Protein AF-A0A365R0V7-F1 (afdb_monomer_lite)

Radius of gyration: 13.25 Å; chains: 1; bounding box: 31×37×36 Å

Sequence (94 aa):
MSTSQFDYLVSRIGDQFHPSDMWIKDEVYLPMEEGVSFISAESLNSNGLSIFLETVMRARAASQAEESFPLYENVWNQLVEKLRQDARLGVSGD

Structure (mmCIF, N/CA/C/O backbone):
data_AF-A0A365R0V7-F1
#
_entry.id   AF-A0A365R0V7-F1
#
loop_
_atom_site.group_PDB
_atom_site.id
_atom_site.type_symbol
_atom_site.label_atom_id
_atom_site.label_alt_id
_atom_site.label_comp_id
_atom_site.label_asym_id
_atom_site.label_entity_id
_atom_site.label_seq_id
_atom_site.pdbx_PDB_ins_code
_atom_site.Cartn_x
_atom_site.Cartn_y
_atom_site.Cartn_z
_atom_site.occupancy
_atom_site.B_iso_or_equiv
_atom_site.auth_seq_id
_atom_site.auth_comp_id
_atom_site.auth_asym_id
_atom_site.auth_atom_id
_atom_site.pdbx_PDB_model_num
ATOM 1 N N . MET A 1 1 ? -11.039 6.587 -4.510 1.00 80.25 1 MET A N 1
ATOM 2 C CA . MET A 1 1 ? -10.418 6.455 -3.178 1.00 80.25 1 MET A CA 1
ATOM 3 C C . MET A 1 1 ? -10.515 7.807 -2.492 1.00 80.25 1 MET A C 1
ATOM 5 O O . MET A 1 1 ? -10.240 8.800 -3.156 1.00 80.25 1 MET A O 1
ATOM 9 N N . SER A 1 2 ? -10.979 7.870 -1.245 1.00 90.38 2 SER A N 1
ATOM 10 C CA . SER A 1 2 ? -10.949 9.105 -0.441 1.00 90.38 2 SER A CA 1
ATOM 11 C C . SER A 1 2 ? -9.557 9.341 0.156 1.00 90.38 2 SER A C 1
ATOM 13 O O . SER A 1 2 ? -8.761 8.408 0.234 1.00 90.38 2 SER A O 1
ATOM 15 N N . THR A 1 3 ? -9.283 10.554 0.648 1.00 90.50 3 THR A N 1
ATOM 16 C CA . THR A 1 3 ? -8.043 10.871 1.383 1.00 90.50 3 THR A CA 1
ATOM 17 C C . THR A 1 3 ? -7.841 9.943 2.582 1.00 90.50 3 THR A C 1
ATOM 19 O O . THR A 1 3 ? -6.783 9.354 2.724 1.00 90.50 3 THR A O 1
ATOM 22 N N . SER A 1 4 ? -8.892 9.686 3.370 1.00 92.25 4 SER A N 1
ATOM 23 C CA . SER A 1 4 ? -8.817 8.763 4.513 1.00 92.25 4 SER A CA 1
ATOM 24 C C . SER A 1 4 ? -8.479 7.322 4.120 1.00 92.25 4 SER A C 1
ATOM 26 O O . SER A 1 4 ? -7.746 6.650 4.834 1.00 92.25 4 SER A O 1
ATOM 28 N N . GLN A 1 5 ? -8.998 6.839 2.987 1.00 94.00 5 GLN A N 1
ATOM 29 C CA . GLN A 1 5 ? -8.651 5.517 2.460 1.00 94.00 5 GLN A CA 1
ATOM 30 C C . GLN A 1 5 ? -7.205 5.476 1.966 1.00 94.00 5 GLN A C 1
ATOM 32 O O . GLN A 1 5 ? -6.531 4.474 2.181 1.00 94.00 5 GLN A O 1
ATOM 37 N N . PHE A 1 6 ? -6.740 6.547 1.318 1.00 94.25 6 PHE A N 1
ATOM 38 C CA . PHE A 1 6 ? -5.355 6.667 0.877 1.00 94.25 6 PHE A CA 1
ATOM 39 C C . PHE A 1 6 ? -4.403 6.629 2.072 1.00 94.25 6 PHE A C 1
ATOM 41 O O . PHE A 1 6 ? -3.593 5.710 2.147 1.00 94.25 6 PHE A O 1
ATOM 48 N N . ASP A 1 7 ? -4.573 7.542 3.032 1.00 94.56 7 ASP A N 1
ATOM 49 C CA . ASP A 1 7 ? -3.724 7.661 4.224 1.00 94.56 7 ASP A CA 1
ATOM 50 C C . ASP A 1 7 ? -3.682 6.350 5.019 1.00 94.56 7 ASP A C 1
ATOM 52 O O . ASP A 1 7 ? -2.619 5.895 5.446 1.00 94.56 7 ASP A O 1
ATOM 56 N N . TYR A 1 8 ? -4.842 5.699 5.161 1.00 96.19 8 TYR A N 1
ATOM 57 C CA . TYR A 1 8 ? -4.948 4.394 5.799 1.00 96.19 8 TYR A CA 1
ATOM 58 C C . TYR A 1 8 ? -4.112 3.334 5.070 1.00 96.19 8 TYR A C 1
ATOM 60 O O . TYR A 1 8 ? -3.274 2.677 5.686 1.00 96.19 8 TYR A O 1
ATOM 68 N N . LEU A 1 9 ? -4.297 3.177 3.756 1.00 96.62 9 LEU A N 1
ATOM 69 C CA . LEU A 1 9 ? -3.591 2.155 2.983 1.00 96.62 9 LEU A CA 1
ATOM 70 C C . LEU A 1 9 ? -2.082 2.404 2.943 1.00 96.62 9 LEU A C 1
ATOM 72 O O . LEU A 1 9 ? -1.316 1.479 3.205 1.00 96.62 9 LEU A O 1
ATOM 76 N N . VAL A 1 10 ? -1.639 3.630 2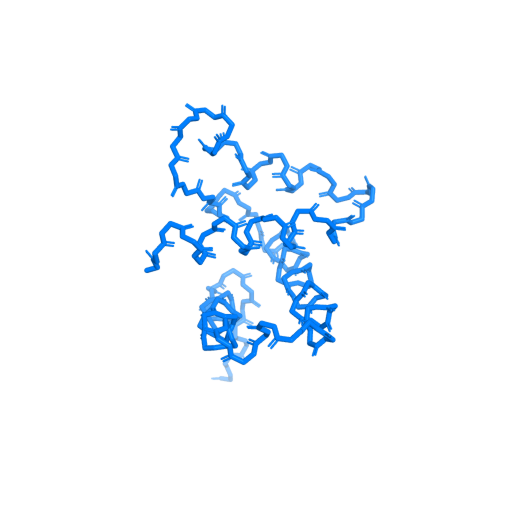.647 1.00 95.88 10 VAL A N 1
ATOM 77 C CA . VAL A 1 10 ? -0.203 3.928 2.523 1.00 95.88 10 VAL A CA 1
ATOM 78 C C . VAL A 1 10 ? 0.531 3.741 3.844 1.00 95.88 10 VAL A C 1
ATOM 80 O O . VAL A 1 10 ? 1.653 3.235 3.837 1.00 95.88 10 VAL A O 1
ATOM 83 N N . SER A 1 11 ? -0.106 4.066 4.973 1.00 96.50 11 SER A N 1
ATOM 84 C CA . SER A 1 11 ? 0.460 3.797 6.294 1.00 96.50 11 SER A CA 1
ATOM 85 C C . SER A 1 11 ? 0.598 2.292 6.529 1.00 96.50 11 SER A C 1
ATOM 87 O O . SER A 1 11 ? 1.698 1.822 6.810 1.00 96.50 11 SER A O 1
ATOM 89 N N . ARG A 1 12 ? -0.476 1.514 6.340 1.00 98.00 12 ARG A N 1
ATOM 90 C CA . ARG A 1 12 ? -0.456 0.065 6.605 1.00 98.00 12 ARG A CA 1
ATOM 91 C C . ARG A 1 12 ? 0.488 -0.705 5.690 1.00 98.00 12 ARG A C 1
ATOM 93 O O . ARG A 1 12 ? 1.171 -1.611 6.155 1.00 98.00 12 ARG A O 1
ATOM 100 N N . ILE A 1 13 ? 0.545 -0.353 4.408 1.00 97.94 13 ILE A N 1
ATOM 101 C CA . ILE A 1 13 ? 1.469 -0.971 3.446 1.00 97.94 13 ILE A CA 1
ATOM 102 C C . ILE A 1 13 ? 2.916 -0.606 3.801 1.00 97.94 13 ILE A C 1
ATOM 104 O O . ILE A 1 13 ? 3.792 -1.470 3.792 1.00 97.94 13 ILE A O 1
ATOM 108 N N . GLY A 1 14 ? 3.158 0.651 4.181 1.00 96.75 14 GLY A N 1
ATOM 109 C CA . GLY A 1 14 ? 4.486 1.170 4.495 1.00 96.75 14 GLY A CA 1
ATOM 110 C C . GLY A 1 14 ? 5.156 0.493 5.693 1.00 96.75 14 GLY A C 1
ATOM 111 O O . GLY A 1 14 ? 6.388 0.455 5.735 1.00 96.75 14 GLY A O 1
ATOM 112 N N . ASP A 1 15 ? 4.371 -0.058 6.620 1.00 97.12 15 ASP A N 1
ATOM 113 C CA . ASP A 1 15 ? 4.841 -0.756 7.825 1.00 97.12 15 ASP A CA 1
ATOM 114 C C . ASP A 1 15 ? 5.230 -2.226 7.576 1.00 97.12 15 ASP A C 1
ATOM 116 O O . ASP A 1 15 ? 5.729 -2.896 8.479 1.00 97.12 15 ASP A O 1
ATOM 120 N N . GLN A 1 16 ? 4.979 -2.758 6.375 1.00 98.06 16 GLN A N 1
ATOM 121 C CA . GLN A 1 16 ? 5.054 -4.202 6.092 1.00 98.06 16 GLN A CA 1
ATOM 122 C C . GLN A 1 16 ? 6.156 -4.588 5.101 1.00 98.06 16 GLN A C 1
ATOM 124 O O . GLN A 1 16 ? 6.271 -5.760 4.719 1.00 98.06 16 GLN A O 1
ATOM 129 N N . PHE A 1 17 ? 6.966 -3.617 4.678 1.00 97.00 17 PHE A N 1
ATOM 130 C CA . PHE A 1 17 ? 8.151 -3.873 3.867 1.00 97.00 17 PHE A CA 1
ATOM 131 C C . PHE A 1 17 ? 9.228 -4.569 4.697 1.00 97.00 17 PHE A C 1
ATOM 133 O O . PHE A 1 17 ? 9.505 -4.192 5.837 1.00 97.00 17 PHE A O 1
ATOM 140 N N . HIS A 1 18 ? 9.875 -5.576 4.109 1.00 95.50 18 HIS A N 1
ATOM 141 C CA . HIS A 1 18 ? 11.082 -6.131 4.702 1.00 95.50 18 HIS A CA 1
ATOM 142 C C . HIS A 1 18 ? 12.241 -5.134 4.576 1.00 95.50 18 HIS A C 1
ATOM 144 O O . HIS A 1 18 ? 12.301 -4.389 3.597 1.00 95.50 18 HIS A O 1
ATOM 150 N N . PRO A 1 19 ? 13.219 -5.157 5.501 1.00 95.81 19 PRO A N 1
ATOM 151 C CA . PRO A 1 19 ? 14.391 -4.286 5.412 1.00 95.81 19 PRO A CA 1
ATOM 152 C C . PRO A 1 19 ? 15.168 -4.407 4.090 1.00 95.81 19 PRO A C 1
ATOM 154 O O . PRO A 1 19 ? 15.760 -3.431 3.644 1.00 95.81 19 PRO A O 1
ATOM 157 N N . SER A 1 20 ? 15.156 -5.582 3.448 1.00 95.88 20 SER A N 1
ATOM 158 C CA . SER A 1 20 ? 15.782 -5.815 2.136 1.00 95.88 20 SER A CA 1
ATOM 159 C C . SER A 1 20 ? 15.041 -5.163 0.966 1.00 95.88 20 SER A C 1
ATOM 161 O O . SER A 1 20 ? 15.637 -4.948 -0.087 1.00 95.88 20 SER A O 1
ATOM 163 N N . ASP A 1 21 ? 13.762 -4.841 1.152 1.00 95.94 21 ASP A N 1
ATOM 164 C CA . ASP A 1 21 ? 12.840 -4.433 0.089 1.00 95.94 21 ASP A CA 1
ATOM 165 C C . ASP A 1 21 ? 12.501 -2.938 0.183 1.00 95.94 21 ASP A C 1
ATOM 167 O O . ASP A 1 21 ? 11.623 -2.445 -0.521 1.00 95.94 21 ASP A O 1
ATOM 171 N N . MET A 1 22 ? 13.205 -2.197 1.048 1.00 97.06 22 MET A N 1
ATOM 172 C CA . MET A 1 22 ? 12.985 -0.764 1.271 1.00 97.06 22 MET A CA 1
ATOM 173 C C . MET A 1 22 ? 13.149 0.067 -0.002 1.00 97.06 22 MET A C 1
ATOM 175 O O . MET A 1 22 ? 12.415 1.027 -0.185 1.00 97.06 22 MET A O 1
ATOM 179 N N . TRP A 1 23 ? 14.011 -0.358 -0.930 1.00 95.69 23 TRP A N 1
ATOM 180 C CA . TRP A 1 23 ? 14.160 0.301 -2.230 1.00 95.69 23 TRP A CA 1
ATOM 181 C C . TRP A 1 23 ? 12.846 0.339 -3.032 1.00 95.69 23 TRP A C 1
ATOM 183 O O . TRP A 1 23 ? 12.601 1.298 -3.755 1.00 95.69 23 TRP A O 1
ATOM 193 N N . ILE A 1 24 ? 11.973 -0.664 -2.870 1.00 97.56 24 ILE A N 1
ATOM 194 C CA . ILE A 1 24 ? 10.649 -0.702 -3.510 1.00 97.56 24 ILE A CA 1
ATOM 195 C C . ILE A 1 24 ? 9.725 0.317 -2.853 1.00 97.56 24 ILE A C 1
ATOM 197 O O . ILE A 1 24 ? 8.959 0.982 -3.543 1.00 97.56 24 ILE A O 1
ATOM 201 N N . LYS A 1 25 ? 9.780 0.436 -1.521 1.00 97.69 25 LYS A N 1
ATOM 202 C CA . LYS A 1 25 ? 9.004 1.439 -0.792 1.00 97.69 25 LYS A CA 1
ATOM 203 C C . LYS A 1 25 ? 9.396 2.837 -1.249 1.00 97.69 25 LYS A C 1
ATOM 205 O O . LYS A 1 25 ? 8.506 3.587 -1.629 1.00 97.69 25 LYS A O 1
ATOM 210 N N . ASP A 1 26 ? 10.689 3.142 -1.258 1.00 96.62 26 ASP A N 1
ATOM 211 C CA . ASP A 1 26 ? 11.210 4.451 -1.656 1.00 96.62 26 ASP A CA 1
ATOM 212 C C . ASP A 1 26 ? 10.766 4.796 -3.088 1.00 96.62 26 ASP A C 1
ATOM 214 O O . ASP A 1 26 ? 10.245 5.878 -3.340 1.00 96.62 26 ASP A O 1
ATOM 218 N N . GLU A 1 27 ? 10.865 3.843 -4.019 1.00 97.25 27 GLU A N 1
ATOM 219 C CA . GLU A 1 27 ? 10.435 4.040 -5.407 1.00 97.25 27 GLU A CA 1
ATOM 220 C C . GLU A 1 27 ? 8.915 4.243 -5.536 1.00 97.25 27 GLU A C 1
ATOM 222 O O . GLU A 1 27 ? 8.461 5.151 -6.232 1.00 97.25 27 GLU A O 1
ATOM 227 N N . VAL A 1 28 ? 8.111 3.436 -4.836 1.00 97.38 28 VAL A N 1
ATOM 228 C CA . VAL A 1 28 ? 6.644 3.508 -4.911 1.00 97.38 28 VAL A CA 1
ATOM 229 C C . VAL A 1 28 ? 6.087 4.759 -4.230 1.00 97.38 28 VAL A C 1
ATOM 231 O O . VAL A 1 28 ? 5.088 5.323 -4.690 1.00 97.38 28 VAL A O 1
ATOM 234 N N . TYR A 1 29 ? 6.710 5.183 -3.130 1.00 97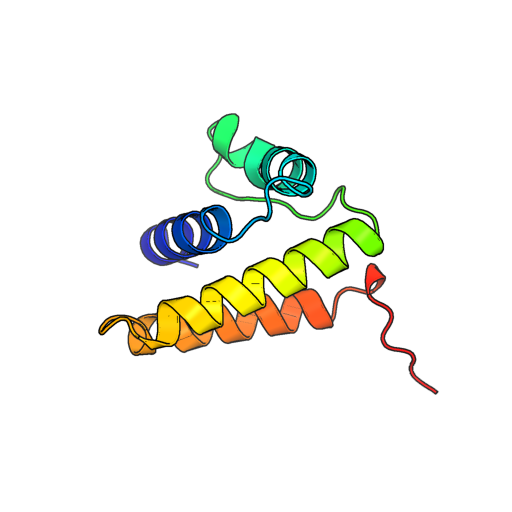.44 29 TYR A N 1
ATOM 235 C CA . TYR A 1 29 ? 6.263 6.298 -2.295 1.00 97.44 29 TYR A CA 1
ATOM 236 C C . TYR A 1 29 ? 6.852 7.640 -2.735 1.00 97.44 29 TYR A C 1
ATOM 238 O O . TYR A 1 29 ? 6.344 8.666 -2.284 1.00 97.44 29 TYR A O 1
ATOM 246 N N . LEU A 1 30 ? 7.826 7.653 -3.654 1.00 96.00 30 LEU A N 1
ATOM 247 C CA . LEU A 1 30 ? 8.466 8.867 -4.165 1.00 96.00 30 LEU A CA 1
ATOM 248 C C . LEU A 1 30 ? 7.471 9.989 -4.522 1.00 96.00 30 LEU A C 1
ATOM 250 O O . LEU A 1 30 ? 7.676 11.106 -4.053 1.00 96.00 30 LEU A O 1
ATOM 254 N N . PRO A 1 31 ? 6.354 9.748 -5.244 1.00 95.25 31 PRO A N 1
ATOM 255 C CA . PRO A 1 31 ? 5.409 10.828 -5.532 1.00 95.25 31 PRO A CA 1
ATOM 256 C C . PRO A 1 31 ? 4.818 11.450 -4.251 1.00 95.25 31 PRO A C 1
ATOM 258 O O . PRO A 1 31 ? 4.688 12.668 -4.131 1.00 95.25 31 PRO A O 1
ATOM 261 N N . MET A 1 32 ? 4.508 10.629 -3.247 1.00 93.50 32 MET A N 1
ATOM 262 C CA . MET A 1 32 ? 4.002 11.109 -1.961 1.00 93.50 32 MET A CA 1
ATOM 263 C C . MET A 1 32 ? 5.036 11.954 -1.214 1.00 93.50 32 MET A C 1
ATOM 265 O O . MET A 1 32 ? 4.680 12.973 -0.620 1.00 93.50 32 MET A O 1
ATOM 269 N N . GLU A 1 33 ? 6.308 11.570 -1.280 1.00 91.12 33 GLU A N 1
ATOM 270 C CA . GLU A 1 33 ? 7.423 12.328 -0.702 1.00 91.12 33 GLU A CA 1
ATOM 271 C C . GLU A 1 33 ? 7.670 13.657 -1.436 1.00 91.12 33 GLU A C 1
ATOM 273 O O . GLU A 1 33 ? 8.034 14.652 -0.810 1.00 91.12 33 GLU A O 1
ATOM 278 N N . GLU A 1 34 ? 7.376 13.711 -2.737 1.00 93.19 34 GLU A N 1
ATOM 279 C CA . GLU A 1 34 ? 7.388 14.930 -3.557 1.00 93.19 34 GLU A CA 1
ATOM 280 C C . GLU A 1 34 ? 6.129 15.807 -3.377 1.00 93.19 34 GLU A C 1
ATOM 282 O O . GLU A 1 34 ? 6.017 16.882 -3.972 1.00 93.19 34 GLU A O 1
ATOM 287 N N . GLY A 1 35 ? 5.190 15.393 -2.518 1.00 90.31 35 GLY A N 1
ATOM 288 C CA . GLY A 1 35 ? 4.040 16.195 -2.100 1.00 90.31 35 GLY A CA 1
ATOM 289 C C . GLY A 1 35 ? 2.754 15.972 -2.899 1.00 90.31 35 GLY A C 1
ATOM 290 O O . GLY A 1 35 ? 1.826 16.777 -2.775 1.00 90.31 35 GLY A O 1
ATOM 291 N N . VAL A 1 36 ? 2.654 14.902 -3.697 1.00 91.44 36 VAL A N 1
ATOM 292 C CA . VAL A 1 36 ? 1.407 14.529 -4.392 1.00 91.44 36 VAL A CA 1
ATOM 293 C C . VAL A 1 36 ? 0.669 13.387 -3.681 1.00 91.44 36 VAL A C 1
ATOM 295 O O . VAL A 1 36 ? 1.266 12.459 -3.160 1.00 91.44 36 VAL A O 1
ATOM 298 N N . SER A 1 37 ? -0.666 13.419 -3.647 1.00 90.19 37 SER A N 1
ATOM 299 C CA . SER A 1 37 ? -1.475 12.441 -2.890 1.00 90.19 37 SER A CA 1
ATOM 300 C C . SER A 1 37 ? -1.732 11.129 -3.649 1.00 90.19 37 SER A C 1
ATOM 302 O O . SER A 1 37 ? -2.882 10.708 -3.806 1.00 90.19 37 SER A O 1
ATOM 304 N N . PHE A 1 38 ? -0.673 10.495 -4.155 1.00 91.94 38 PHE A N 1
ATOM 305 C CA . PHE A 1 38 ? -0.708 9.132 -4.689 1.00 91.94 38 PHE A CA 1
ATOM 306 C C . PHE A 1 38 ? 0.645 8.428 -4.504 1.00 91.94 38 PHE A C 1
ATOM 308 O O . PHE A 1 38 ? 1.666 9.072 -4.296 1.00 91.94 38 PHE A O 1
ATOM 315 N N . ILE A 1 39 ? 0.640 7.098 -4.604 1.00 94.44 39 ILE A N 1
ATOM 316 C CA . ILE A 1 39 ? 1.841 6.261 -4.742 1.00 94.44 39 ILE A CA 1
ATOM 317 C C . ILE A 1 39 ? 1.776 5.550 -6.097 1.00 94.44 39 ILE A C 1
ATOM 319 O O . ILE A 1 39 ? 0.674 5.343 -6.618 1.00 94.44 39 ILE A O 1
ATOM 323 N N . SER A 1 40 ? 2.915 5.185 -6.683 1.00 95.88 40 SER A N 1
ATOM 324 C CA . SER A 1 40 ? 2.948 4.584 -8.022 1.00 95.88 40 SER A CA 1
ATOM 325 C C . SER A 1 40 ? 3.847 3.361 -8.085 1.00 95.88 40 SER A C 1
ATOM 327 O O . SER A 1 40 ? 5.024 3.431 -7.777 1.00 95.88 40 SER A O 1
ATOM 329 N N . ALA A 1 41 ? 3.302 2.242 -8.558 1.00 96.19 41 ALA A N 1
ATOM 330 C CA . ALA A 1 41 ? 4.069 1.034 -8.855 1.00 96.19 41 ALA A CA 1
ATOM 331 C C . ALA A 1 41 ? 4.439 0.931 -10.347 1.00 96.19 41 ALA A C 1
ATOM 333 O O . ALA A 1 41 ? 4.743 -0.159 -10.827 1.00 96.19 41 ALA A O 1
ATOM 334 N N . GLU A 1 42 ? 4.342 2.018 -11.120 1.00 95.25 42 GLU A N 1
ATOM 335 C CA . GLU A 1 42 ? 4.517 2.007 -12.582 1.00 95.25 42 GLU A CA 1
ATOM 336 C C . GLU A 1 42 ? 5.955 1.690 -13.017 1.00 95.25 42 GLU A C 1
ATOM 338 O O . GLU A 1 42 ? 6.153 0.939 -13.968 1.00 95.25 42 GL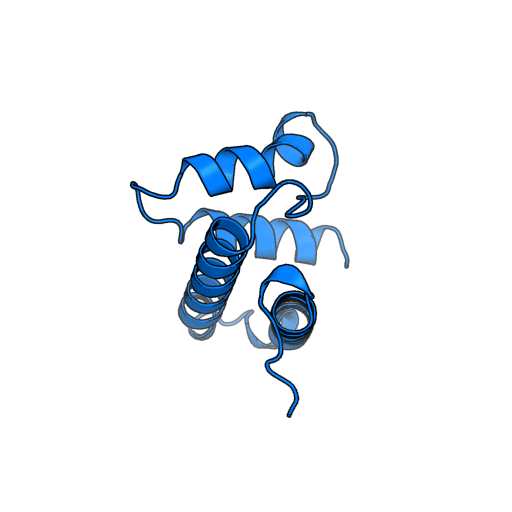U A O 1
ATOM 343 N N . SER A 1 43 ? 6.956 2.195 -12.297 1.00 94.00 43 SER A N 1
ATOM 344 C CA . SER A 1 43 ? 8.375 2.011 -12.628 1.00 94.00 43 SER A CA 1
ATOM 345 C C . SER A 1 43 ? 8.935 0.640 -12.230 1.00 94.00 43 SER A C 1
ATOM 347 O O . SER A 1 43 ? 9.966 0.217 -12.758 1.00 94.00 43 SER A O 1
ATOM 349 N N . LEU A 1 44 ? 8.228 -0.100 -11.368 1.00 96.44 44 LEU A N 1
ATOM 350 C CA . LEU A 1 44 ? 8.651 -1.428 -10.933 1.00 96.44 44 LEU A CA 1
ATOM 351 C C . LEU A 1 44 ? 8.655 -2.436 -12.091 1.00 96.44 44 LEU A C 1
ATOM 353 O O . LEU A 1 44 ? 7.738 -2.507 -12.914 1.00 96.44 44 LEU A O 1
ATOM 357 N N . ASN A 1 45 ? 9.659 -3.309 -12.101 1.00 95.19 45 ASN A N 1
ATOM 358 C CA . ASN A 1 45 ? 9.641 -4.512 -12.931 1.00 95.19 45 ASN A CA 1
ATOM 359 C C . ASN A 1 45 ? 8.752 -5.611 -12.307 1.00 95.19 45 ASN A C 1
ATOM 361 O O . ASN A 1 45 ? 8.244 -5.462 -11.196 1.00 95.19 45 ASN A O 1
ATOM 365 N N . SER A 1 46 ? 8.591 -6.744 -12.999 1.00 95.75 46 SER A N 1
ATOM 366 C CA . SER A 1 46 ? 7.780 -7.880 -12.530 1.00 95.75 46 SER A CA 1
ATOM 367 C C . SER A 1 46 ? 8.143 -8.367 -11.126 1.00 95.75 46 SER A C 1
ATOM 369 O O . SER A 1 46 ? 7.256 -8.636 -10.321 1.00 95.75 46 SER A O 1
ATOM 371 N N . ASN A 1 47 ? 9.438 -8.452 -10.812 1.00 95.81 47 ASN A N 1
ATOM 372 C CA . ASN A 1 47 ? 9.896 -8.906 -9.501 1.00 95.81 47 ASN A CA 1
ATOM 373 C C . ASN A 1 47 ? 9.555 -7.886 -8.405 1.00 95.81 47 ASN A C 1
ATOM 375 O O . ASN A 1 47 ? 8.995 -8.254 -7.376 1.00 95.81 47 ASN A O 1
ATOM 379 N N . GLY A 1 48 ? 9.832 -6.601 -8.647 1.00 97.19 48 GLY A N 1
ATOM 380 C CA . GLY A 1 48 ? 9.483 -5.523 -7.719 1.00 97.19 48 GLY A CA 1
ATOM 381 C C . GLY A 1 48 ? 7.977 -5.447 -7.472 1.00 97.19 48 GLY A C 1
ATOM 382 O O . GLY A 1 48 ? 7.539 -5.352 -6.328 1.00 97.19 48 GLY A O 1
ATOM 383 N N . LEU A 1 49 ? 7.171 -5.580 -8.529 1.00 97.50 49 LEU A N 1
ATOM 384 C CA . LEU A 1 49 ? 5.717 -5.597 -8.407 1.00 97.50 49 LEU A CA 1
ATOM 385 C C . LEU A 1 49 ? 5.211 -6.826 -7.635 1.00 97.50 49 LEU A C 1
ATOM 387 O O . LEU A 1 49 ? 4.281 -6.694 -6.841 1.00 97.50 49 LEU A O 1
ATOM 391 N N . SER A 1 50 ? 5.823 -8.000 -7.823 1.00 97.44 50 SER A N 1
ATOM 392 C CA . SER A 1 50 ? 5.478 -9.209 -7.063 1.00 97.44 50 SER A CA 1
ATOM 393 C C . SER A 1 50 ? 5.728 -9.008 -5.567 1.00 97.44 50 SER A C 1
ATOM 395 O O . SER A 1 50 ? 4.843 -9.268 -4.753 1.00 97.44 50 SER A O 1
ATOM 397 N N . ILE A 1 51 ? 6.891 -8.460 -5.202 1.00 97.56 51 ILE A N 1
ATOM 398 C CA . ILE A 1 51 ? 7.234 -8.145 -3.807 1.00 97.56 51 ILE A CA 1
ATOM 399 C C . ILE A 1 51 ? 6.280 -7.086 -3.233 1.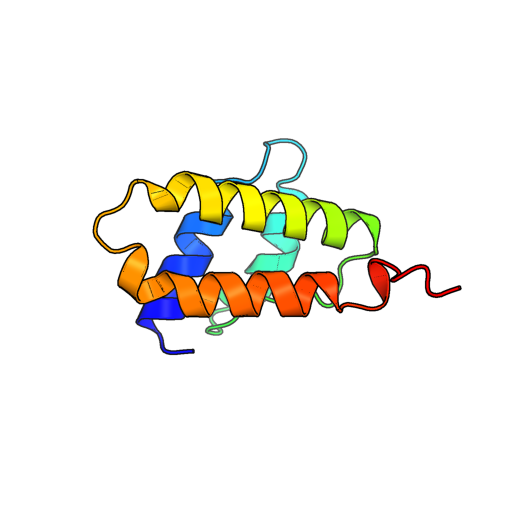00 97.56 51 ILE A C 1
ATOM 401 O O . ILE A 1 51 ? 5.838 -7.191 -2.084 1.00 97.56 51 ILE A O 1
ATOM 405 N N . PHE A 1 52 ? 5.914 -6.077 -4.029 1.00 98.12 52 PHE A N 1
ATOM 406 C CA . PHE A 1 52 ? 4.936 -5.073 -3.619 1.00 98.12 52 PHE A CA 1
ATOM 407 C C . PHE A 1 52 ? 3.555 -5.693 -3.361 1.00 98.12 52 PHE A C 1
ATOM 409 O O . PHE A 1 52 ? 2.959 -5.437 -2.315 1.00 98.12 52 PHE A O 1
ATOM 416 N N . LEU A 1 53 ? 3.064 -6.568 -4.246 1.00 98.12 53 LEU A N 1
ATOM 417 C CA . LEU A 1 53 ? 1.808 -7.297 -4.043 1.00 98.12 53 LEU A CA 1
ATOM 418 C C . LEU A 1 53 ? 1.850 -8.169 -2.779 1.00 98.12 53 LEU A C 1
ATOM 420 O O . LEU A 1 53 ? 0.902 -8.149 -1.991 1.00 98.12 53 LEU A O 1
ATOM 424 N N . GLU A 1 54 ? 2.937 -8.903 -2.543 1.00 98.00 54 GLU A N 1
ATOM 425 C CA . GLU A 1 54 ? 3.107 -9.680 -1.311 1.00 98.00 54 GLU A CA 1
ATOM 426 C C . GLU A 1 54 ? 3.065 -8.788 -0.064 1.00 98.00 54 GLU A C 1
ATOM 428 O O . GLU A 1 54 ? 2.414 -9.129 0.926 1.00 98.00 54 GLU A O 1
ATOM 433 N N . THR A 1 55 ? 3.693 -7.614 -0.128 1.00 98.25 55 THR A N 1
ATOM 434 C CA . THR A 1 55 ? 3.682 -6.614 0.950 1.00 98.25 55 THR A CA 1
ATOM 435 C C . THR A 1 55 ? 2.272 -6.086 1.213 1.00 98.25 55 THR A C 1
ATOM 437 O O . THR A 1 55 ? 1.829 -6.046 2.362 1.00 98.25 55 THR A O 1
ATOM 440 N N . VAL A 1 56 ? 1.516 -5.766 0.159 1.00 98.19 56 VAL A N 1
ATOM 441 C CA . VAL A 1 56 ? 0.099 -5.372 0.241 1.00 98.19 56 VAL A CA 1
ATOM 442 C C . VAL A 1 56 ? -0.744 -6.477 0.882 1.00 98.19 56 VAL A C 1
ATOM 444 O O . VAL A 1 56 ? -1.596 -6.197 1.725 1.00 98.19 56 VAL A O 1
ATOM 447 N N . MET A 1 57 ? -0.505 -7.743 0.528 1.00 98.12 57 MET A N 1
ATOM 448 C CA . MET A 1 57 ? -1.216 -8.877 1.121 1.00 98.12 57 MET A CA 1
ATOM 449 C C . MET A 1 57 ? -0.870 -9.076 2.605 1.00 98.12 57 MET A C 1
ATOM 451 O O . MET A 1 57 ? -1.781 -9.340 3.394 1.00 98.12 57 MET A O 1
ATOM 455 N N . ARG A 1 58 ? 0.400 -8.898 3.003 1.00 98.06 58 ARG A N 1
ATOM 456 C CA . ARG A 1 58 ? 0.815 -8.891 4.420 1.00 98.06 58 ARG A CA 1
ATOM 457 C C . ARG A 1 58 ? 0.125 -7.772 5.199 1.00 98.06 58 ARG A C 1
ATOM 459 O O . ARG A 1 58 ? -0.436 -8.037 6.258 1.00 98.06 58 ARG A O 1
ATOM 466 N N . ALA A 1 59 ? 0.084 -6.562 4.644 1.00 98.19 59 ALA A N 1
ATOM 467 C CA . ALA A 1 59 ? -0.593 -5.418 5.253 1.00 98.19 59 ALA A CA 1
ATOM 468 C C . ALA A 1 59 ? -2.091 -5.640 5.426 1.00 98.19 59 ALA A C 1
ATOM 470 O O . ALA A 1 59 ? -2.616 -5.446 6.521 1.00 98.19 59 ALA A O 1
ATOM 471 N N . ARG A 1 60 ? -2.767 -6.148 4.392 1.00 98.19 60 ARG A N 1
ATOM 472 C CA . ARG A 1 60 ? -4.178 -6.530 4.490 1.00 98.19 60 ARG A CA 1
ATOM 473 C C . ARG A 1 60 ? -4.400 -7.539 5.615 1.00 98.19 60 ARG A C 1
ATOM 475 O O . ARG A 1 60 ? -5.335 -7.363 6.386 1.00 98.19 60 ARG A O 1
ATOM 482 N N . ALA A 1 61 ? -3.571 -8.581 5.705 1.00 97.88 61 ALA A N 1
ATOM 483 C CA . ALA A 1 61 ? -3.690 -9.611 6.737 1.00 97.88 61 ALA A CA 1
ATOM 484 C C . ALA A 1 61 ? -3.453 -9.051 8.149 1.00 97.88 61 ALA A C 1
ATOM 486 O O . ALA A 1 61 ? -4.231 -9.339 9.054 1.00 97.88 61 ALA A O 1
ATOM 487 N N . ALA A 1 62 ? -2.435 -8.206 8.333 1.00 97.50 62 ALA A N 1
ATOM 488 C CA . ALA A 1 62 ? -2.174 -7.536 9.606 1.00 97.50 62 ALA A CA 1
ATOM 489 C C . ALA A 1 62 ? -3.347 -6.634 10.028 1.00 97.50 62 ALA A C 1
ATOM 491 O O . ALA A 1 62 ? -3.736 -6.622 11.197 1.00 97.50 62 ALA A O 1
ATOM 492 N N . SER A 1 63 ? -3.964 -5.943 9.068 1.00 97.81 63 SER A N 1
ATOM 493 C CA . SER A 1 63 ? -5.099 -5.063 9.325 1.00 97.81 63 SER A CA 1
ATOM 494 C C . SER A 1 63 ? -6.409 -5.788 9.619 1.00 97.81 63 SER A C 1
ATOM 496 O O . SER A 1 63 ? -7.306 -5.158 10.164 1.00 97.81 63 SER A O 1
ATOM 498 N N . GLN A 1 64 ? -6.546 -7.091 9.345 1.00 96.88 64 GLN A N 1
ATOM 499 C CA . GLN A 1 64 ? -7.775 -7.845 9.657 1.00 96.88 64 GLN A CA 1
ATOM 500 C C . GLN A 1 64 ? -8.127 -7.859 11.151 1.00 96.88 64 GLN A C 1
ATOM 502 O O . GLN A 1 64 ? -9.284 -8.079 11.498 1.00 96.88 64 GLN A O 1
ATOM 507 N N . ALA A 1 65 ? -7.146 -7.635 12.029 1.00 95.38 65 ALA A N 1
ATOM 508 C CA . ALA A 1 65 ? -7.363 -7.539 13.470 1.00 95.38 65 ALA A CA 1
ATOM 509 C C . ALA A 1 65 ? -7.904 -6.165 13.922 1.00 95.38 65 ALA A C 1
ATOM 511 O O . ALA A 1 65 ? -8.292 -6.014 15.079 1.00 95.38 65 ALA A O 1
ATOM 512 N N . GLU A 1 66 ? -7.910 -5.156 13.046 1.00 96.31 66 GLU A N 1
ATOM 513 C CA . GLU A 1 66 ? -8.379 -3.807 13.364 1.00 96.31 66 GLU A CA 1
ATOM 514 C C . GLU A 1 66 ? -9.911 -3.728 13.309 1.00 96.31 66 GLU A C 1
ATOM 516 O O . GLU A 1 66 ? -10.533 -4.184 12.352 1.00 96.31 66 GLU A O 1
ATOM 521 N N . GLU A 1 67 ? -10.532 -3.059 14.286 1.00 96.50 67 GLU A N 1
ATOM 522 C CA . GLU A 1 67 ? -11.989 -2.831 14.310 1.00 96.50 67 GLU A CA 1
ATOM 523 C C . GLU A 1 67 ? -12.489 -2.099 13.052 1.00 96.50 67 GLU A C 1
ATOM 525 O O . GLU A 1 67 ? -13.598 -2.332 12.575 1.00 96.50 67 GLU A O 1
ATOM 530 N N . SER A 1 68 ? -11.650 -1.236 12.479 1.00 94.12 68 SER A N 1
ATOM 531 C CA . SER A 1 68 ? -11.959 -0.468 11.278 1.00 94.12 68 SER A CA 1
ATOM 532 C C . SER A 1 68 ? -11.854 -1.276 9.981 1.00 94.12 68 SER A C 1
ATOM 534 O O . SER A 1 68 ? -12.313 -0.792 8.945 1.00 94.12 68 SER A O 1
ATOM 536 N N . PHE A 1 69 ? -11.293 -2.493 10.000 1.00 96.81 69 PHE A N 1
ATOM 537 C CA . PHE A 1 69 ? -11.040 -3.288 8.795 1.00 96.81 69 PHE A CA 1
ATOM 538 C C . PHE A 1 69 ? -12.265 -3.458 7.884 1.00 96.81 69 PHE A C 1
ATOM 540 O O . PHE A 1 69 ? -12.119 -3.225 6.682 1.00 96.81 69 PHE A O 1
ATOM 547 N N . PRO A 1 70 ? -13.480 -3.765 8.390 1.00 97.69 70 PRO A N 1
ATOM 548 C CA . PRO A 1 70 ? -14.658 -3.916 7.534 1.00 97.69 70 PRO A CA 1
ATOM 549 C C . PRO A 1 70 ? -14.995 -2.658 6.718 1.00 97.69 70 PRO A C 1
ATOM 551 O O . PRO A 1 70 ? -15.571 -2.759 5.637 1.00 97.69 70 PRO A O 1
ATOM 554 N N . LEU A 1 71 ? -14.606 -1.465 7.190 1.00 96.12 71 LEU A N 1
ATOM 555 C CA . LEU A 1 71 ? -14.810 -0.200 6.472 1.00 96.12 71 LEU A CA 1
ATOM 556 C C . LEU A 1 71 ? -13.855 -0.041 5.276 1.00 96.12 71 LEU A C 1
ATOM 558 O O . LEU A 1 71 ? -14.174 0.667 4.318 1.00 96.12 71 LEU A O 1
ATOM 562 N N . TYR A 1 72 ? -12.692 -0.697 5.322 1.00 97.00 72 TYR A N 1
ATOM 563 C CA . TYR A 1 72 ? -11.633 -0.612 4.311 1.00 97.00 72 TYR A CA 1
ATOM 564 C C . TYR A 1 72 ? -11.465 -1.903 3.492 1.00 97.00 72 TYR A C 1
ATOM 566 O O . TYR A 1 72 ? -10.733 -1.915 2.503 1.00 97.00 72 TYR A O 1
ATOM 574 N N . GLU A 1 73 ? -12.156 -2.989 3.840 1.00 97.19 73 GLU A N 1
ATOM 575 C CA . GLU A 1 73 ? -12.006 -4.293 3.184 1.00 97.19 73 GLU A CA 1
ATOM 576 C C . GLU A 1 73 ? -12.220 -4.218 1.665 1.00 97.19 73 GLU A C 1
ATOM 578 O O . GLU A 1 73 ? -11.444 -4.777 0.889 1.00 97.19 73 GLU A O 1
ATOM 583 N N . ASN A 1 74 ? -13.232 -3.472 1.218 1.00 96.94 74 ASN A N 1
ATOM 584 C CA . ASN A 1 74 ? -13.515 -3.335 -0.208 1.00 96.94 74 ASN A CA 1
ATOM 585 C C . ASN A 1 74 ? -12.370 -2.642 -0.970 1.00 96.94 74 ASN A C 1
ATOM 587 O O . ASN A 1 74 ? -12.056 -3.034 -2.093 1.00 96.94 74 ASN A O 1
ATOM 591 N N . VAL A 1 75 ? -11.717 -1.635 -0.372 1.00 96.62 75 VAL A N 1
ATOM 592 C CA . VAL A 1 75 ? -10.592 -0.953 -1.034 1.00 96.62 75 VAL A CA 1
ATOM 593 C C . VAL A 1 75 ? -9.336 -1.831 -1.045 1.00 96.62 75 VAL A C 1
ATOM 595 O O . VAL A 1 75 ? -8.631 -1.858 -2.052 1.00 96.62 75 VAL A O 1
ATOM 598 N N . TRP A 1 76 ? -9.112 -2.638 -0.001 1.00 98.06 76 TRP A N 1
ATOM 599 C CA . TRP A 1 76 ? -8.079 -3.679 -0.012 1.00 98.06 76 TRP A CA 1
ATOM 600 C C . TRP A 1 76 ? -8.295 -4.693 -1.136 1.00 98.06 76 TRP A C 1
ATOM 602 O O . TRP A 1 76 ? -7.355 -5.017 -1.859 1.00 98.06 76 TRP A O 1
ATOM 612 N N . ASN A 1 77 ? -9.526 -5.187 -1.296 1.00 97.25 77 ASN A N 1
ATOM 613 C CA . ASN A 1 77 ? -9.855 -6.168 -2.329 1.00 97.25 77 ASN A CA 1
ATOM 614 C C . ASN A 1 77 ? -9.619 -5.595 -3.733 1.00 97.25 77 ASN A C 1
ATOM 616 O O . ASN A 1 77 ? -8.974 -6.251 -4.547 1.00 97.25 77 ASN A O 1
ATOM 620 N N . GLN A 1 78 ? -10.042 -4.351 -3.985 1.00 96.75 78 GLN A N 1
ATOM 621 C CA . GLN A 1 78 ? -9.791 -3.667 -5.259 1.00 96.75 78 GLN A CA 1
ATOM 622 C C . GLN A 1 78 ? -8.298 -3.478 -5.547 1.00 96.75 78 GLN A C 1
ATOM 624 O O . GLN A 1 78 ? -7.866 -3.675 -6.680 1.00 96.75 78 GLN A O 1
ATOM 629 N N . LEU A 1 79 ? -7.504 -3.091 -4.543 1.00 96.62 79 LEU A N 1
ATOM 630 C CA . LEU A 1 79 ? -6.060 -2.918 -4.708 1.00 96.62 79 LEU A CA 1
ATOM 631 C C . LEU A 1 79 ? -5.383 -4.245 -5.073 1.00 96.62 79 LEU A C 1
ATOM 633 O O . LEU A 1 79 ? -4.636 -4.308 -6.048 1.00 96.62 79 LEU A O 1
ATOM 637 N N . VAL A 1 80 ? -5.678 -5.312 -4.325 1.00 97.19 80 VAL A N 1
ATOM 638 C CA . VAL A 1 80 ? -5.120 -6.650 -4.573 1.00 97.19 80 VAL A CA 1
ATOM 639 C C . VAL A 1 80 ? -5.540 -7.181 -5.942 1.00 97.19 80 VAL A C 1
ATOM 641 O O . VAL A 1 80 ? -4.712 -7.734 -6.661 1.00 97.19 80 VAL A O 1
ATOM 644 N N . GLU A 1 81 ? -6.806 -7.010 -6.319 1.00 96.81 81 GLU A N 1
ATOM 645 C CA . GLU A 1 81 ? -7.316 -7.438 -7.621 1.00 96.81 81 GLU A CA 1
ATOM 646 C C . GLU A 1 81 ? -6.597 -6.726 -8.772 1.00 96.81 81 GLU A C 1
ATOM 648 O O . GLU A 1 81 ? -6.090 -7.392 -9.674 1.00 96.81 81 GLU A O 1
ATOM 653 N N . LYS A 1 82 ? -6.476 -5.394 -8.715 1.00 95.06 82 LYS A N 1
ATOM 654 C CA . LYS A 1 82 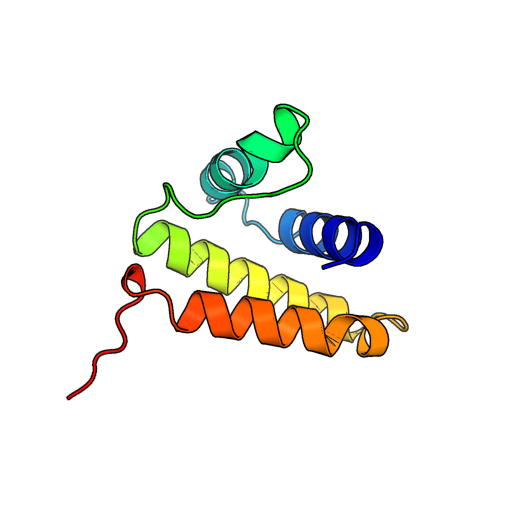? -5.793 -4.618 -9.760 1.00 95.06 82 LYS A CA 1
ATOM 655 C C . LYS A 1 82 ? -4.319 -4.976 -9.892 1.00 95.06 82 LYS A C 1
ATOM 657 O O . LYS A 1 82 ? -3.827 -5.076 -11.009 1.00 95.06 82 LYS A O 1
ATOM 662 N N . LEU A 1 83 ? -3.629 -5.197 -8.773 1.00 95.81 83 LEU A N 1
ATOM 663 C CA . LEU A 1 83 ? -2.236 -5.642 -8.795 1.00 95.81 83 LEU A CA 1
ATOM 664 C C . LEU A 1 83 ? -2.107 -7.028 -9.435 1.00 95.81 83 LEU A C 1
ATOM 666 O O . LEU A 1 83 ? -1.232 -7.225 -10.267 1.00 95.81 83 LEU A O 1
ATOM 670 N N . ARG A 1 84 ? -3.000 -7.973 -9.115 1.00 94.94 84 ARG A N 1
ATOM 671 C CA . ARG A 1 84 ? -3.006 -9.322 -9.717 1.00 94.94 84 ARG A CA 1
ATOM 672 C C . ARG A 1 84 ? -3.307 -9.326 -11.214 1.00 94.94 84 ARG A C 1
ATOM 674 O O . ARG A 1 84 ? -2.859 -10.227 -11.912 1.00 94.94 84 ARG A O 1
ATOM 681 N N . GLN A 1 85 ? -4.085 -8.358 -11.687 1.00 95.50 85 GLN A N 1
ATOM 682 C CA . GLN A 1 85 ? -4.408 -8.182 -13.105 1.00 95.50 85 GLN A CA 1
ATOM 683 C C . GLN A 1 85 ? -3.295 -7.470 -13.886 1.00 95.50 85 GLN A C 1
ATOM 685 O O . GLN A 1 85 ? -3.392 -7.353 -15.108 1.00 95.50 85 GLN A O 1
ATOM 690 N N . ASP A 1 86 ? -2.251 -6.982 -13.213 1.00 95.56 86 ASP A N 1
ATOM 691 C CA . ASP A 1 86 ? -1.143 -6.313 -13.877 1.00 95.56 86 ASP A CA 1
ATOM 692 C C . ASP A 1 86 ? -0.389 -7.290 -14.789 1.00 95.56 86 ASP A C 1
ATOM 694 O O . ASP A 1 86 ? 0.058 -8.361 -14.368 1.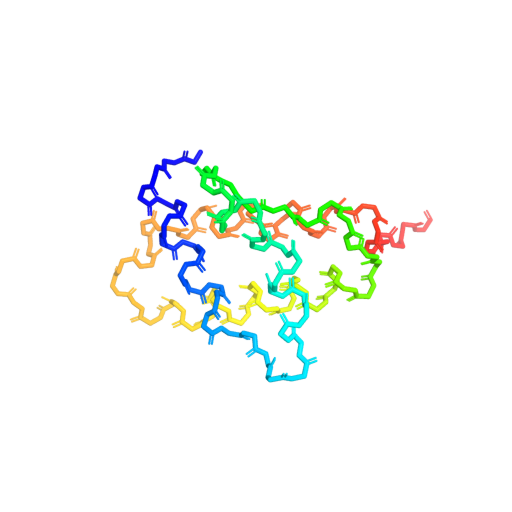00 95.56 86 ASP A O 1
ATOM 698 N N . ALA A 1 87 ? -0.221 -6.902 -16.055 1.00 93.50 87 ALA A N 1
ATOM 699 C CA . ALA A 1 87 ? 0.410 -7.731 -17.076 1.00 93.50 87 ALA A CA 1
ATOM 700 C C . ALA A 1 87 ? 1.840 -8.159 -16.702 1.00 93.50 87 ALA A C 1
ATOM 702 O O . ALA A 1 87 ? 2.290 -9.223 -17.128 1.00 93.50 87 ALA A O 1
ATOM 703 N N . ARG A 1 88 ? 2.547 -7.373 -15.877 1.00 93.62 88 ARG A N 1
ATOM 704 C CA . ARG A 1 88 ? 3.909 -7.687 -15.422 1.00 93.62 88 ARG A CA 1
ATOM 705 C C . ARG A 1 88 ? 3.960 -8.903 -14.505 1.00 93.62 88 ARG A C 1
ATOM 707 O O . ARG A 1 88 ? 5.013 -9.533 -14.441 1.00 93.62 88 ARG A O 1
ATOM 714 N N . LEU A 1 89 ? 2.869 -9.241 -13.815 1.00 90.25 89 LEU A N 1
ATOM 715 C CA . LEU A 1 89 ? 2.794 -10.449 -12.987 1.00 90.25 89 LEU A CA 1
ATOM 716 C C . LEU A 1 89 ? 2.461 -11.702 -13.793 1.00 90.25 89 LEU A C 1
ATOM 718 O O . LEU A 1 89 ? 2.579 -12.798 -13.256 1.00 90.25 89 LEU A O 1
ATOM 722 N N . GLY A 1 90 ? 2.089 -11.541 -15.067 1.00 76.25 90 GLY A N 1
ATOM 723 C CA . GLY A 1 90 ? 1.799 -12.639 -15.972 1.00 76.25 90 GLY A CA 1
ATOM 724 C C . GLY A 1 90 ? 0.678 -13.526 -15.445 1.00 76.25 90 GLY A C 1
ATOM 725 O O . GLY A 1 90 ? 0.922 -14.530 -14.779 1.00 76.25 90 GLY A O 1
ATOM 726 N N . VAL A 1 91 ? -0.566 -13.243 -15.835 1.00 59.22 91 VAL A N 1
ATOM 727 C CA . VAL A 1 91 ? -1.518 -14.349 -15.937 1.00 59.22 91 VAL A CA 1
ATOM 728 C C . VAL A 1 91 ? -0.957 -15.238 -17.041 1.00 59.22 91 VAL A C 1
ATOM 730 O O . VAL A 1 91 ? -1.020 -14.883 -18.216 1.00 59.22 91 VAL A O 1
ATOM 733 N N . SER A 1 92 ? -0.333 -16.353 -16.659 1.00 46.75 92 SER A N 1
ATOM 734 C CA . SER A 1 92 ? -0.120 -17.470 -17.575 1.00 46.75 92 SER A CA 1
ATOM 735 C C . SER A 1 92 ? -1.513 -17.972 -17.948 1.00 46.75 92 SER A C 1
ATOM 737 O O . SER A 1 92 ? -2.078 -18.818 -17.264 1.00 46.75 92 SER A O 1
ATOM 739 N N . GLY A 1 93 ? -2.130 -17.322 -18.931 1.00 44.50 93 GLY A N 1
ATOM 740 C CA . GLY A 1 93 ? -3.302 -17.830 -19.618 1.00 44.50 93 GLY A CA 1
ATOM 741 C C . GLY A 1 93 ? -2.815 -18.808 -20.674 1.00 44.50 93 GLY A C 1
ATOM 742 O O . GLY A 1 93 ? -2.013 -18.413 -21.521 1.00 44.50 93 GLY A O 1
ATOM 743 N N . ASP A 1 94 ? -3.256 -20.059 -20.529 1.00 36.06 94 ASP A N 1
ATOM 744 C CA . ASP A 1 94 ? -3.214 -21.142 -21.523 1.00 36.06 94 ASP A CA 1
ATOM 745 C C . ASP A 1 94 ? -3.487 -20.680 -22.967 1.00 36.06 94 ASP A C 1
ATOM 747 O O . ASP A 1 94 ? -4.394 -19.833 -23.169 1.00 36.06 94 ASP A O 1
#

Secondary structure (DSSP, 8-state):
--HHHHHHHHHHHHTS--GGGHHHHHHHHHHHHTT-S----SS--HHHHHHHHHHHHHHHHHHTTSTTHHHHHHHHHHHHHHHHT-GGG-----

pLDDT: mean 93.42, std 10.53, range [36.06, 98.25]

Foldseek 3Di:
DDLVLLVLQLVLLVVQDDPVLVVLNCQQCVVVVVPDSGGDPPPDALVSLVSSLVSLVVSLVVCVPPPCSVVNVVVSVVVSVVSCPDCRPDPPDD

Organism: NCBI:txid2234132